Protein AF-0000000072894619 (afdb_homodimer)

Organism: NCBI:txid35525

pLDDT: mean 92.68, std 4.99, range [71.75, 98.5]

Radius of gyration: 17.22 Å; Cα contacts (8 Å, |Δi|>4): 336; chains: 2; bounding box: 28×48×36 Å

Structure (mmCIF, N/CA/C/O backbone):
data_AF-0000000072894619-model_v1
#
loop_
_entity.id
_entity.type
_entity.pdbx_description
1 polymer "tetraacyldisaccharide 4'-kinase"
#
loop_
_atom_site.group_PDB
_atom_site.id
_atom_site.type_symbol
_atom_site.label_atom_id
_atom_site.label_alt_id
_atom_site.label_comp_id
_atom_site.label_asym_id
_atom_site.label_entity_id
_atom_site.label_seq_id
_atom_site.pdbx_PDB_ins_code
_atom_site.Cartn_x
_atom_site.Cartn_y
_atom_site.Cartn_z
_atom_site.occupancy
_atom_site.B_iso_or_equiv
_atom_site.auth_seq_id
_atom_site.auth_comp_id
_atom_site.auth_asym_id
_atom_site.auth_atom_id
_atom_site.pdbx_PDB_model_num
ATOM 1 N N . PHE A 1 1 ? 11.273 -4.18 -2.895 1 85.06 1 PHE A N 1
ATOM 2 C CA . PHE A 1 1 ? 11.633 -4.281 -4.305 1 85.06 1 PHE A CA 1
ATOM 3 C C . PHE A 1 1 ? 12.164 -2.947 -4.824 1 85.06 1 PHE A C 1
ATOM 5 O O . PHE A 1 1 ? 11.719 -1.886 -4.383 1 85.06 1 PHE A O 1
ATOM 12 N N . PRO A 1 2 ? 13.117 -3.053 -5.668 1 89.06 2 PRO A N 1
ATOM 13 C CA . PRO A 1 2 ? 13.602 -1.795 -6.246 1 89.06 2 PRO A CA 1
ATOM 14 C C . PRO A 1 2 ? 12.609 -1.169 -7.219 1 89.06 2 PRO A C 1
ATOM 16 O O . PRO A 1 2 ? 11.75 -1.868 -7.762 1 89.06 2 PRO A O 1
ATOM 19 N N . PRO A 1 3 ? 12.742 0.187 -7.297 1 90.06 3 PRO A N 1
ATOM 20 C CA . PRO A 1 3 ? 11.898 0.833 -8.312 1 90.06 3 PRO A CA 1
ATOM 21 C C . PRO A 1 3 ? 12.07 0.217 -9.695 1 90.06 3 PRO A C 1
ATOM 23 O O . PRO A 1 3 ? 13.18 -0.141 -10.086 1 90.06 3 PRO A O 1
ATOM 26 N N . GLY A 1 4 ? 10.961 0.041 -10.352 1 94.06 4 GLY A N 1
ATOM 27 C CA . GLY A 1 4 ? 11 -0.5 -11.703 1 94.06 4 GLY A CA 1
ATOM 28 C C . GLY A 1 4 ? 10.953 -2.016 -11.734 1 94.06 4 GLY A C 1
ATOM 29 O O . GLY A 1 4 ? 10.945 -2.617 -12.812 1 94.06 4 GLY A O 1
ATOM 30 N N . GLN A 1 5 ? 10.914 -2.611 -10.625 1 95.25 5 GLN A N 1
ATOM 31 C CA . GLN A 1 5 ? 10.867 -4.066 -10.555 1 95.25 5 GLN A CA 1
ATOM 32 C C . GLN A 1 5 ? 9.656 -4.621 -11.305 1 95.25 5 GLN A C 1
ATOM 34 O O . GLN A 1 5 ? 8.523 -4.207 -11.055 1 95.25 5 GLN A O 1
ATOM 39 N N . ALA A 1 6 ? 9.953 -5.504 -12.25 1 97.69 6 ALA A N 1
ATOM 40 C CA . ALA A 1 6 ? 8.875 -6.262 -12.891 1 97.69 6 ALA A CA 1
ATOM 41 C C . ALA A 1 6 ? 8.422 -7.426 -12.016 1 97.69 6 ALA A C 1
ATOM 43 O O . ALA A 1 6 ? 9.25 -8.102 -11.398 1 97.69 6 ALA A O 1
ATOM 44 N N . LEU A 1 7 ? 7.117 -7.633 -11.922 1 98.19 7 LEU A N 1
ATOM 45 C CA . LEU A 1 7 ? 6.586 -8.727 -11.125 1 98.19 7 LEU A CA 1
ATOM 46 C C . LEU A 1 7 ? 5.215 -9.156 -11.641 1 98.19 7 LEU A C 1
ATOM 48 O O . LEU A 1 7 ? 4.539 -8.391 -12.328 1 98.19 7 LEU A O 1
ATOM 52 N N . HIS A 1 8 ? 4.855 -10.391 -11.422 1 98.44 8 HIS A N 1
ATOM 53 C CA . HIS A 1 8 ? 3.48 -10.828 -11.625 1 98.44 8 HIS A CA 1
ATOM 54 C C . HIS A 1 8 ? 2.578 -10.352 -10.492 1 98.44 8 HIS A C 1
ATOM 56 O O . HIS A 1 8 ? 2.914 -10.516 -9.312 1 98.44 8 HIS A O 1
ATOM 62 N N . ALA A 1 9 ? 1.488 -9.742 -10.914 1 98.31 9 ALA A N 1
ATOM 63 C CA . ALA A 1 9 ? 0.519 -9.273 -9.93 1 98.31 9 ALA A CA 1
ATOM 64 C C . ALA A 1 9 ? -0.768 -10.086 -9.992 1 98.31 9 ALA A C 1
ATOM 66 O O . ALA A 1 9 ? -1.441 -10.117 -11.023 1 98.31 9 ALA A O 1
ATOM 67 N N . VAL A 1 10 ? -1.109 -10.711 -8.891 1 97.06 10 VAL A N 1
ATOM 68 C CA . VAL A 1 10 ? -2.258 -11.609 -8.844 1 97.06 10 VAL A CA 1
ATOM 69 C C . VAL A 1 10 ? -3.336 -11.031 -7.934 1 97.06 10 VAL A C 1
ATOM 71 O O . VAL A 1 10 ? -3.062 -10.68 -6.781 1 97.06 10 VAL A O 1
ATOM 74 N N . ALA A 1 11 ? -4.504 -10.961 -8.477 1 96.31 11 ALA A N 1
ATOM 75 C CA . ALA A 1 11 ? -5.629 -10.445 -7.703 1 96.31 11 ALA A CA 1
ATOM 76 C C . ALA A 1 11 ? -6.902 -11.234 -7.996 1 96.31 11 ALA A C 1
ATOM 78 O O . ALA A 1 11 ? -7.41 -11.203 -9.117 1 96.31 11 ALA A O 1
ATOM 79 N N . GLY A 1 12 ? -7.324 -11.953 -6.996 1 94.19 12 GLY A N 1
ATOM 80 C CA . GLY A 1 12 ? -8.609 -12.641 -7.055 1 94.19 12 GLY A CA 1
ATOM 81 C C . GLY A 1 12 ? -9.688 -11.961 -6.238 1 94.19 12 GLY A C 1
ATOM 82 O O . GLY A 1 12 ? -10.305 -12.578 -5.371 1 94.19 12 GLY A O 1
ATOM 83 N N . ILE A 1 13 ? -9.844 -10.648 -6.426 1 91.75 13 ILE A N 1
ATOM 84 C CA . ILE A 1 13 ? -10.797 -9.828 -5.68 1 91.75 13 ILE A CA 1
ATOM 85 C C . ILE A 1 13 ? -11.742 -9.125 -6.648 1 91.75 13 ILE A C 1
ATOM 87 O O . ILE A 1 13 ? -11.578 -9.219 -7.867 1 91.75 13 ILE A O 1
ATOM 91 N N . GLY A 1 14 ? -12.82 -8.461 -6.129 1 88.88 14 GLY A N 1
ATOM 92 C CA . GLY A 1 14 ? -13.859 -7.828 -6.918 1 88.88 14 GLY A CA 1
ATOM 93 C C . GLY A 1 14 ? -13.344 -6.719 -7.812 1 88.88 14 GLY A C 1
ATOM 94 O O . GLY A 1 14 ? -13.852 -6.516 -8.922 1 88.88 14 GLY A O 1
ATOM 95 N N . ASN A 1 15 ? -12.422 -5.914 -7.414 1 90.06 15 ASN A N 1
ATOM 96 C CA . ASN A 1 15 ? -11.836 -4.836 -8.203 1 90.06 15 ASN A CA 1
ATOM 97 C C . ASN A 1 15 ? -10.312 -4.941 -8.258 1 90.06 15 ASN A C 1
ATOM 99 O O . ASN A 1 15 ? -9.609 -4.184 -7.586 1 90.06 15 ASN A O 1
ATOM 103 N N . PRO A 1 16 ? -9.867 -5.773 -9.195 1 95.25 16 PRO A N 1
ATOM 104 C CA . PRO A 1 16 ? -8.422 -6.027 -9.211 1 95.25 16 PRO A CA 1
ATOM 105 C C . PRO A 1 16 ? -7.617 -4.836 -9.727 1 95.25 16 PRO A C 1
ATOM 107 O O . PRO A 1 16 ? -6.418 -4.734 -9.453 1 95.25 16 PRO A O 1
ATOM 110 N N . GLN A 1 17 ? -8.266 -3.951 -10.453 1 94.38 17 GLN A N 1
ATOM 111 C CA . GLN A 1 17 ? -7.559 -2.828 -11.062 1 94.38 17 GLN A CA 1
ATOM 112 C C . GLN A 1 17 ? -6.941 -1.928 -9.992 1 94.38 17 GLN A C 1
ATOM 114 O O . GLN A 1 17 ? -5.848 -1.39 -10.18 1 94.38 17 GLN A O 1
ATOM 119 N N . ARG A 1 18 ? -7.633 -1.787 -8.93 1 92.06 18 ARG A N 1
ATOM 120 C CA . ARG A 1 18 ? -7.117 -0.972 -7.836 1 92.06 18 ARG A CA 1
ATOM 121 C C . ARG A 1 18 ? -5.809 -1.541 -7.301 1 92.06 18 ARG A C 1
ATOM 123 O O . ARG A 1 18 ? -4.887 -0.791 -6.969 1 92.06 18 ARG A O 1
ATOM 130 N N . PHE A 1 19 ? -5.746 -2.779 -7.27 1 95.62 19 PHE A N 1
ATOM 131 C CA . PHE A 1 19 ? -4.535 -3.438 -6.793 1 95.62 19 PHE A CA 1
ATOM 132 C C . PHE A 1 19 ? -3.377 -3.203 -7.758 1 95.62 19 PHE A C 1
ATOM 134 O O . PHE A 1 19 ? -2.283 -2.814 -7.34 1 95.62 19 PHE A O 1
ATOM 141 N N . PHE A 1 20 ? -3.646 -3.33 -8.992 1 97.62 20 PHE A N 1
ATOM 142 C CA . PHE A 1 20 ? -2.6 -3.156 -9.992 1 97.62 20 PHE A CA 1
ATOM 143 C C . PHE A 1 20 ? -2.129 -1.707 -10.031 1 97.62 20 PHE A C 1
ATOM 145 O O . PHE A 1 20 ? -0.928 -1.442 -10.133 1 97.62 20 PHE A O 1
ATOM 152 N N . THR A 1 21 ? -3.066 -0.857 -9.891 1 95.19 21 THR A N 1
ATOM 153 C CA . THR A 1 21 ? -2.738 0.564 -9.859 1 95.19 21 THR A CA 1
ATOM 154 C C . THR A 1 21 ? -1.879 0.896 -8.648 1 95.19 21 THR A C 1
ATOM 156 O O . THR A 1 21 ? -0.959 1.712 -8.734 1 95.19 21 THR A O 1
ATOM 159 N N . THR A 1 22 ? -2.211 0.271 -7.539 1 94.62 22 THR A N 1
ATOM 160 C CA . THR A 1 22 ? -1.423 0.469 -6.328 1 94.62 22 THR A CA 1
ATOM 161 C C . THR A 1 22 ? 0.026 0.043 -6.551 1 94.62 22 THR A C 1
ATOM 163 O O . THR A 1 22 ? 0.954 0.771 -6.188 1 94.62 22 THR A O 1
ATOM 166 N N . LEU A 1 23 ? 0.194 -1.026 -7.195 1 96.56 23 LEU A N 1
ATOM 167 C CA . LEU A 1 23 ? 1.541 -1.522 -7.453 1 96.56 23 LEU A CA 1
ATOM 168 C C . LEU A 1 23 ? 2.297 -0.582 -8.383 1 96.56 23 LEU A C 1
ATOM 170 O O . LEU A 1 23 ? 3.49 -0.339 -8.195 1 96.56 23 LEU A O 1
ATOM 174 N N . GLU A 1 24 ? 1.625 -0.014 -9.32 1 95.38 24 GLU A N 1
ATOM 175 C CA . GLU A 1 24 ? 2.232 0.958 -10.227 1 95.38 24 GLU A CA 1
ATOM 176 C C . GLU A 1 24 ? 2.643 2.225 -9.484 1 95.38 24 GLU A C 1
ATOM 178 O O . GLU A 1 24 ? 3.719 2.773 -9.727 1 95.38 24 GLU A O 1
ATOM 183 N N . ALA A 1 25 ? 1.765 2.617 -8.594 1 91.75 25 ALA A N 1
ATOM 184 C CA . ALA A 1 25 ? 2.039 3.824 -7.82 1 91.75 25 ALA A CA 1
ATOM 185 C C . ALA A 1 25 ? 3.258 3.631 -6.922 1 91.75 25 ALA A C 1
ATOM 187 O O . ALA A 1 25 ? 3.938 4.598 -6.574 1 91.75 25 ALA A O 1
ATOM 188 N N . LEU A 1 26 ? 3.58 2.41 -6.57 1 91.12 26 LEU A N 1
ATOM 189 C CA . LEU A 1 26 ? 4.754 2.084 -5.77 1 91.12 26 LEU A CA 1
ATOM 190 C C . LEU A 1 26 ? 5.996 1.966 -6.645 1 91.12 26 LEU A C 1
ATOM 192 O O . LEU A 1 26 ? 7.059 1.555 -6.172 1 91.12 26 LEU A O 1
ATOM 196 N N . ASN A 1 27 ? 5.836 2.256 -7.926 1 92.38 27 ASN A N 1
ATOM 197 C CA . ASN A 1 27 ? 6.898 2.287 -8.922 1 92.38 27 ASN A CA 1
ATOM 198 C C . ASN A 1 27 ? 7.371 0.882 -9.281 1 92.38 27 ASN A C 1
ATOM 200 O O . ASN A 1 27 ? 8.562 0.656 -9.477 1 92.38 27 ASN A O 1
ATOM 204 N N . TRP A 1 28 ? 6.492 -0.033 -9.234 1 95.31 28 TRP A N 1
ATOM 205 C CA . TRP A 1 28 ? 6.734 -1.362 -9.789 1 95.31 28 TRP A CA 1
ATOM 206 C C . TRP A 1 28 ? 6.055 -1.521 -11.141 1 95.31 28 TRP A C 1
ATOM 208 O O . TRP A 1 28 ? 5.367 -0.611 -11.609 1 95.31 28 TRP A O 1
ATOM 218 N N . ARG A 1 29 ? 6.453 -2.592 -11.82 1 97.12 29 ARG A N 1
ATOM 219 C CA . ARG A 1 29 ? 5.875 -2.896 -13.125 1 97.12 29 ARG A CA 1
ATOM 220 C C . ARG A 1 29 ? 5.125 -4.223 -13.094 1 97.12 29 ARG A C 1
ATOM 222 O O . ARG A 1 29 ? 5.68 -5.266 -13.453 1 97.12 29 ARG A O 1
ATOM 229 N N . PRO A 1 30 ? 3.82 -4.137 -12.734 1 98.25 30 PRO A N 1
ATOM 230 C CA . PRO A 1 30 ? 3.051 -5.375 -12.586 1 98.25 30 PRO A CA 1
ATOM 231 C C . PRO A 1 30 ? 2.568 -5.926 -13.93 1 98.25 30 PRO A C 1
ATOM 233 O O . PRO A 1 30 ? 2.15 -5.164 -14.797 1 98.25 30 PRO A O 1
ATOM 236 N N . VAL A 1 31 ? 2.756 -7.207 -14.18 1 98.44 31 VAL A N 1
ATOM 237 C CA . VAL A 1 31 ? 2.002 -7.965 -15.172 1 98.44 31 VAL A CA 1
ATOM 238 C C . VAL A 1 31 ? 0.706 -8.484 -14.547 1 98.44 31 VAL A C 1
ATOM 240 O O . VAL A 1 31 ? 0.727 -9.414 -13.742 1 98.44 31 VAL A O 1
ATOM 243 N N . PRO A 1 32 ? -0.394 -7.91 -14.945 1 98.19 32 PRO A N 1
ATOM 244 C CA . PRO A 1 32 ? -1.63 -8.172 -14.203 1 98.19 32 PRO A CA 1
ATOM 245 C C . PRO A 1 32 ? -2.23 -9.539 -14.523 1 98.19 32 PRO A C 1
ATOM 247 O O . PRO A 1 32 ? -2.287 -9.938 -15.688 1 98.19 32 PRO A O 1
ATOM 250 N N . HIS A 1 33 ? -2.59 -10.211 -13.477 1 97.31 33 HIS A N 1
ATOM 251 C CA . HIS A 1 33 ? -3.359 -11.453 -13.523 1 97.31 33 HIS A CA 1
ATOM 252 C C . HIS A 1 33 ? -4.594 -11.367 -12.633 1 97.31 33 HIS A C 1
ATOM 254 O O . HIS A 1 33 ? -4.52 -11.625 -11.43 1 97.31 33 HIS A O 1
ATOM 260 N N . ALA A 1 34 ? -5.664 -11.094 -13.242 1 96.25 34 ALA A N 1
ATOM 261 C CA . ALA A 1 34 ? -6.934 -10.992 -12.523 1 96.25 34 ALA A CA 1
ATOM 262 C C . ALA A 1 34 ? -7.688 -12.32 -12.547 1 96.25 34 ALA A C 1
ATOM 264 O O . ALA A 1 34 ? -7.762 -12.984 -13.586 1 96.25 34 ALA A O 1
ATOM 265 N N . PHE A 1 35 ? -8.117 -12.711 -11.461 1 94.44 35 PHE A N 1
ATOM 266 C CA . PHE A 1 35 ? -8.969 -13.883 -11.312 1 94.44 35 PHE A CA 1
ATOM 267 C C . PHE A 1 35 ? -10.352 -13.484 -10.812 1 94.44 35 PHE A C 1
ATOM 269 O O . PHE A 1 35 ? -10.547 -12.367 -10.344 1 94.44 35 PHE A O 1
ATOM 276 N N . ALA A 1 36 ? -11.32 -14.422 -11.008 1 92.12 36 ALA A N 1
ATOM 277 C CA . ALA A 1 36 ? -12.656 -14.18 -10.461 1 92.12 36 ALA A CA 1
ATOM 278 C C . ALA A 1 36 ? -12.602 -14.008 -8.945 1 92.12 36 ALA A C 1
ATOM 280 O O . ALA A 1 36 ? -11.773 -14.625 -8.273 1 92.12 36 ALA A O 1
ATOM 281 N N . ASP A 1 37 ? -13.484 -13.062 -8.523 1 88.88 37 ASP A N 1
ATOM 282 C CA . ASP A 1 37 ? -13.547 -12.859 -7.078 1 88.88 37 ASP A CA 1
ATOM 283 C C . ASP A 1 37 ? -13.75 -14.18 -6.344 1 88.88 37 ASP A C 1
ATOM 285 O O . ASP A 1 37 ? -14.641 -14.961 -6.695 1 88.88 37 ASP A O 1
ATOM 289 N N . HIS A 1 38 ? -12.891 -14.477 -5.359 1 83.5 38 HIS A N 1
ATOM 290 C CA . HIS A 1 38 ? -12.93 -15.656 -4.508 1 83.5 38 HIS A CA 1
ATOM 291 C C . HIS A 1 38 ? -12.547 -16.906 -5.285 1 83.5 38 HIS A C 1
ATOM 293 O O . HIS A 1 38 ? -12.828 -18.031 -4.848 1 83.5 38 HIS A O 1
ATOM 299 N N . ALA A 1 39 ? -11.961 -16.672 -6.398 1 84 39 ALA A N 1
ATOM 300 C CA . ALA A 1 39 ? -11.492 -17.828 -7.156 1 84 39 ALA A CA 1
ATOM 301 C C . ALA A 1 39 ? -10.469 -18.641 -6.348 1 84 39 ALA A C 1
ATOM 303 O O . ALA A 1 39 ? -9.688 -18.062 -5.582 1 84 39 ALA A O 1
ATOM 304 N N . SER A 1 40 ? -10.625 -19.953 -6.398 1 82.5 40 SER A N 1
ATOM 305 C CA . SER A 1 40 ? -9.609 -20.844 -5.844 1 82.5 40 SER A CA 1
ATOM 306 C C . SER A 1 40 ? -8.609 -21.281 -6.906 1 82.5 40 SER A C 1
ATOM 308 O O . SER A 1 40 ? -8.992 -21.625 -8.023 1 82.5 40 SER A O 1
ATOM 310 N N . PHE A 1 41 ? -7.438 -20.953 -6.629 1 83.69 41 PHE A N 1
ATOM 311 C CA . PHE A 1 41 ? -6.387 -21.375 -7.543 1 83.69 41 PHE A CA 1
ATOM 312 C C . PHE A 1 41 ? -5.27 -22.094 -6.789 1 83.69 41 PHE A C 1
ATOM 314 O O . PHE A 1 41 ? -5.062 -21.844 -5.598 1 83.69 41 PHE A O 1
ATOM 321 N N . GLY A 1 42 ? -4.746 -23.078 -7.508 1 87.12 42 GLY A N 1
ATOM 322 C CA . GLY A 1 42 ? -3.588 -23.781 -6.973 1 87.12 42 GLY A CA 1
ATOM 323 C C . GLY A 1 42 ? -2.27 -23.234 -7.484 1 87.12 42 GLY A C 1
ATOM 324 O O . GLY A 1 42 ? -2.242 -22.203 -8.172 1 87.12 42 GLY A O 1
ATOM 325 N N . ALA A 1 43 ? -1.095 -23.859 -7.039 1 91 43 ALA A N 1
ATOM 326 C CA . ALA A 1 43 ? 0.256 -23.422 -7.387 1 91 43 ALA A CA 1
ATOM 327 C C . ALA A 1 43 ? 0.46 -23.438 -8.898 1 91 43 ALA A C 1
ATOM 329 O O . ALA A 1 43 ? 1.121 -22.547 -9.445 1 91 43 ALA A O 1
ATOM 330 N N . ALA A 1 44 ? -0.179 -24.359 -9.578 1 92.06 44 ALA A N 1
ATOM 331 C CA . ALA A 1 44 ? -0.003 -24.516 -11.023 1 92.06 44 ALA A CA 1
ATOM 332 C C . ALA A 1 44 ? -0.588 -23.312 -11.766 1 92.06 44 ALA A C 1
ATOM 334 O O . ALA A 1 44 ? -0.051 -22.891 -12.797 1 92.06 44 ALA A O 1
ATOM 335 N N . GLU A 1 45 ? -1.659 -22.781 -11.258 1 92.81 45 GLU A N 1
ATOM 336 C CA . GLU A 1 45 ? -2.338 -21.641 -11.891 1 92.81 45 GLU A CA 1
ATOM 337 C C . GLU A 1 45 ? -1.566 -20.344 -11.68 1 92.81 45 GLU A C 1
ATOM 339 O O . GLU A 1 45 ? -1.797 -19.359 -12.375 1 92.81 45 GLU A O 1
ATOM 344 N N . LEU A 1 46 ? -0.617 -20.406 -10.766 1 94.06 46 LEU A N 1
ATOM 345 C CA . LEU A 1 46 ? 0.119 -19.188 -10.422 1 94.06 46 LEU A CA 1
ATOM 346 C C . LEU A 1 46 ? 1.547 -19.25 -10.953 1 94.06 46 LEU A C 1
ATOM 348 O O . LEU A 1 46 ? 2.418 -18.516 -10.5 1 94.06 46 LEU A O 1
ATOM 352 N N . GLN A 1 47 ? 1.742 -2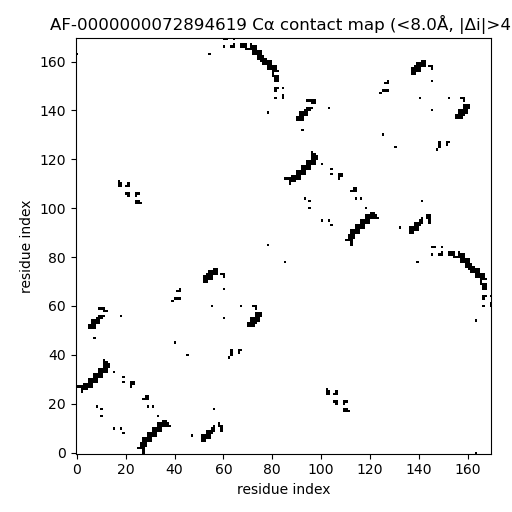0.172 -11.852 1 93.56 47 GLN A N 1
ATOM 353 C CA . GLN A 1 47 ? 3.016 -20.234 -12.562 1 93.56 47 GLN A CA 1
ATOM 354 C C . GLN A 1 47 ? 2.947 -19.484 -13.883 1 93.56 47 GLN A C 1
ATOM 356 O O . GLN A 1 47 ? 2.264 -19.922 -14.812 1 93.56 47 GLN A O 1
ATOM 361 N N . PHE A 1 48 ? 3.621 -18.375 -13.836 1 95.56 48 PHE A N 1
ATOM 362 C CA . PHE A 1 48 ? 3.574 -17.516 -15.016 1 95.56 48 PHE A CA 1
ATOM 363 C C . PHE A 1 48 ? 4.945 -17.438 -15.672 1 95.56 48 PHE A C 1
ATOM 365 O O . PHE A 1 48 ? 5.957 -17.766 -15.062 1 95.56 48 PHE A O 1
ATOM 372 N N . SER A 1 49 ? 4.883 -17.062 -17 1 95.38 49 SER A N 1
ATOM 373 C CA . SER A 1 49 ? 6.09 -16.766 -17.75 1 95.38 49 SER A CA 1
ATOM 374 C C . SER A 1 49 ? 6.117 -15.305 -18.188 1 95.38 49 SER A C 1
ATOM 376 O O . SER A 1 49 ? 5.082 -14.734 -18.547 1 95.38 49 SER A O 1
ATOM 378 N N . PRO A 1 50 ? 7.336 -14.703 -18.141 1 96.5 50 PRO A N 1
ATOM 379 C CA . PRO A 1 50 ? 8.625 -15.219 -17.672 1 96.5 50 PRO A CA 1
ATOM 380 C C . PRO A 1 50 ? 8.688 -15.359 -16.156 1 96.5 50 PRO A C 1
ATOM 382 O O . PRO A 1 50 ? 7.766 -14.938 -15.445 1 96.5 50 PRO A O 1
ATOM 385 N N . ALA A 1 51 ? 9.781 -16.016 -15.68 1 95.31 51 ALA A N 1
ATOM 386 C CA . ALA A 1 51 ? 9.945 -16.172 -14.234 1 95.31 51 ALA A CA 1
ATOM 387 C C . ALA A 1 51 ? 10.234 -14.836 -13.562 1 95.31 51 ALA A C 1
ATOM 389 O O . ALA A 1 51 ? 11.297 -14.25 -13.766 1 95.31 51 ALA A O 1
ATOM 390 N N . LEU A 1 52 ? 9.297 -14.281 -12.891 1 96.56 52 LEU A N 1
ATOM 391 C CA . LEU A 1 52 ? 9.359 -13.055 -12.094 1 96.56 52 LEU A CA 1
ATOM 392 C C . LEU A 1 52 ? 8.789 -13.281 -10.703 1 96.56 52 LEU A C 1
ATOM 394 O O . LEU A 1 52 ? 8.008 -14.211 -10.492 1 96.56 52 LEU A O 1
ATOM 398 N N . PRO A 1 53 ? 9.172 -12.445 -9.766 1 96.81 53 PRO A N 1
ATOM 399 C CA . PRO A 1 53 ? 8.469 -12.508 -8.477 1 96.81 53 PRO A CA 1
ATOM 400 C C . PRO A 1 53 ? 6.973 -12.266 -8.602 1 96.81 53 PRO A C 1
ATOM 402 O O . PRO A 1 53 ? 6.527 -11.625 -9.562 1 96.81 53 PRO A O 1
ATOM 405 N N . LEU A 1 54 ? 6.277 -12.82 -7.691 1 97.62 54 LEU A N 1
ATOM 406 C CA . LEU A 1 54 ? 4.824 -12.68 -7.664 1 97.62 54 LEU A CA 1
ATOM 407 C C . LEU A 1 54 ? 4.375 -11.898 -6.434 1 97.62 54 LEU A C 1
ATOM 409 O O . LEU A 1 54 ? 4.875 -12.125 -5.332 1 97.62 54 LEU A O 1
ATOM 413 N N . VAL A 1 55 ? 3.541 -10.875 -6.676 1 97.69 55 VAL A N 1
ATOM 414 C CA . VAL A 1 55 ? 2.891 -10.156 -5.59 1 97.69 55 VAL A CA 1
ATOM 415 C C . VAL A 1 55 ? 1.375 -10.289 -5.711 1 97.69 55 VAL A C 1
ATOM 417 O O . VAL A 1 55 ? 0.809 -10.062 -6.781 1 97.69 55 VAL A O 1
ATOM 420 N N . MET A 1 56 ? 0.761 -10.719 -4.699 1 96.75 56 MET A N 1
ATOM 421 C CA . MET A 1 56 ? -0.687 -10.906 -4.723 1 96.75 56 MET A CA 1
ATOM 422 C C . MET A 1 56 ? -1.354 -10.102 -3.613 1 96.75 56 MET A C 1
ATOM 424 O O . MET A 1 56 ? -0.674 -9.438 -2.828 1 96.75 56 MET A O 1
ATOM 428 N N . THR A 1 57 ? -2.676 -9.977 -3.619 1 94.88 57 THR A N 1
ATOM 429 C CA . THR A 1 57 ? -3.412 -9.359 -2.523 1 94.88 57 THR A CA 1
ATOM 430 C C . THR A 1 57 ? -3.287 -10.195 -1.249 1 94.88 57 THR A C 1
ATOM 432 O O . THR A 1 57 ? -3.002 -11.391 -1.31 1 94.88 57 THR A O 1
ATOM 435 N N . GLU A 1 58 ? -3.502 -9.539 -0.104 1 92.06 58 GLU A N 1
ATOM 436 C CA . GLU A 1 58 ? -3.488 -10.25 1.17 1 92.06 58 GLU A CA 1
ATOM 437 C C . GLU A 1 58 ? -4.555 -11.344 1.206 1 92.06 58 GLU A C 1
ATOM 439 O O . GLU A 1 58 ? -4.324 -12.43 1.742 1 92.06 58 GLU A O 1
ATOM 444 N N . LYS A 1 59 ? -5.711 -11.055 0.656 1 89.69 59 LYS A N 1
ATOM 445 C CA . LYS A 1 59 ? -6.809 -12.023 0.612 1 89.69 59 LYS A CA 1
ATOM 446 C C . LYS A 1 59 ? -6.406 -13.273 -0.158 1 89.69 59 LYS A C 1
ATOM 448 O O . LYS A 1 59 ? -6.816 -14.383 0.192 1 89.69 59 LYS A O 1
ATOM 453 N N . ASP A 1 60 ? -5.625 -13.086 -1.167 1 92.88 60 ASP A N 1
ATOM 454 C CA . ASP A 1 60 ? -5.199 -14.211 -1.992 1 92.88 60 ASP A CA 1
ATOM 455 C C . ASP A 1 60 ? -4.047 -14.977 -1.334 1 92.88 60 ASP A C 1
ATOM 457 O O . ASP A 1 60 ? -3.918 -16.188 -1.507 1 92.88 60 ASP A O 1
ATOM 461 N N . ALA A 1 61 ? -3.246 -14.328 -0.634 1 93.31 61 ALA A N 1
ATOM 462 C CA . ALA A 1 61 ? -2.133 -14.961 0.07 1 93.31 61 ALA A CA 1
ATOM 463 C C . ALA A 1 61 ? -2.639 -15.992 1.074 1 93.31 61 ALA A C 1
ATOM 465 O O . ALA A 1 61 ? -2.035 -17.062 1.237 1 93.31 61 ALA A O 1
ATOM 466 N N . VAL A 1 62 ? -3.717 -15.633 1.719 1 90.69 62 VAL A N 1
ATOM 467 C CA . VAL A 1 62 ? -4.309 -16.531 2.699 1 90.69 62 VAL A CA 1
ATOM 468 C C . VAL A 1 62 ? -4.684 -17.859 2.025 1 90.69 62 VAL A C 1
ATOM 470 O O . VAL A 1 62 ? -4.465 -18.922 2.586 1 90.69 62 VAL A O 1
ATOM 473 N N . LYS A 1 63 ? -5.098 -17.734 0.822 1 89.12 63 LYS A N 1
ATOM 474 C CA . LYS A 1 63 ? -5.531 -18.906 0.073 1 89.12 63 LYS A CA 1
ATOM 475 C C . LYS A 1 63 ? -4.332 -19.734 -0.388 1 89.12 63 LYS A C 1
ATOM 477 O O . LYS A 1 63 ? -4.469 -20.922 -0.685 1 89.12 63 LYS A O 1
ATOM 482 N N . CYS A 1 64 ? -3.199 -19.141 -0.462 1 91.06 64 CYS A N 1
ATOM 483 C CA . CYS A 1 64 ? -2.033 -19.797 -1.054 1 91.06 64 CYS A CA 1
ATOM 484 C C . CYS A 1 64 ? -1.09 -20.312 0.027 1 91.06 64 CYS A C 1
ATOM 486 O O . CYS A 1 64 ? -0.042 -20.891 -0.279 1 91.06 64 CYS A O 1
ATOM 488 N N . ARG A 1 65 ? -1.5 -20.219 1.237 1 88 65 ARG A N 1
ATOM 489 C CA . ARG A 1 65 ? -0.641 -20.547 2.371 1 88 65 ARG A CA 1
ATOM 490 C C . ARG A 1 65 ? -0.113 -21.969 2.258 1 88 65 ARG A C 1
ATOM 492 O O . ARG A 1 65 ? 1.049 -22.234 2.574 1 88 65 ARG A O 1
ATOM 499 N N . ALA A 1 66 ? -0.866 -22.828 1.784 1 88.31 66 ALA A N 1
ATOM 500 C CA . ALA A 1 66 ? -0.549 -24.266 1.794 1 88.31 66 ALA A CA 1
ATOM 501 C C . ALA A 1 66 ? 0.469 -24.609 0.71 1 88.31 66 ALA A C 1
ATOM 503 O O . ALA A 1 66 ? 1.125 -25.641 0.775 1 88.31 66 ALA A O 1
ATOM 504 N N . PHE A 1 67 ? 0.707 -23.734 -0.229 1 91.44 67 PHE A N 1
ATOM 505 C CA . PHE A 1 67 ? 1.555 -24.125 -1.35 1 91.44 67 PHE A CA 1
ATOM 506 C C . PHE A 1 67 ? 2.395 -22.938 -1.828 1 91.44 67 PHE A C 1
ATOM 508 O O . PHE A 1 67 ? 2.984 -22.984 -2.908 1 91.44 67 PHE A O 1
ATOM 515 N N . ALA A 1 68 ? 2.439 -21.953 -1.11 1 90.5 68 ALA A N 1
ATOM 516 C CA . ALA A 1 68 ? 3.156 -20.75 -1.515 1 90.5 68 ALA A CA 1
ATOM 517 C C . ALA A 1 68 ? 4.621 -21.062 -1.81 1 90.5 68 ALA A C 1
ATOM 519 O O . ALA A 1 68 ? 5.238 -21.891 -1.134 1 90.5 68 ALA A O 1
ATOM 520 N N . ALA A 1 69 ? 5.16 -20.359 -2.85 1 92.19 69 ALA A N 1
ATOM 521 C CA . ALA A 1 69 ? 6.566 -20.469 -3.221 1 92.19 69 ALA A CA 1
ATOM 522 C C . ALA A 1 69 ? 7.398 -19.375 -2.551 1 92.19 69 ALA A C 1
ATOM 524 O O . ALA A 1 69 ? 6.848 -18.406 -2.002 1 92.19 69 ALA A O 1
ATOM 525 N N . ALA A 1 70 ? 8.758 -19.5 -2.605 1 91.25 70 ALA A N 1
ATOM 526 C CA . ALA A 1 70 ? 9.688 -18.609 -1.92 1 91.25 70 ALA A CA 1
ATOM 527 C C . ALA A 1 70 ? 9.656 -17.203 -2.535 1 91.25 70 ALA A C 1
ATOM 529 O O . ALA A 1 70 ? 9.961 -16.219 -1.866 1 91.25 70 ALA A O 1
ATOM 530 N N . ASP A 1 71 ? 9.25 -17.094 -3.77 1 94.19 71 ASP A N 1
ATOM 531 C CA . ASP A 1 71 ? 9.258 -15.812 -4.453 1 94.19 71 ASP A CA 1
ATOM 532 C C . ASP A 1 71 ? 7.848 -15.242 -4.578 1 94.19 71 ASP A C 1
ATOM 534 O O . ASP A 1 71 ? 7.582 -14.422 -5.457 1 94.19 71 ASP A O 1
ATOM 538 N N . TRP A 1 72 ? 6.969 -15.742 -3.723 1 95.12 72 TRP A N 1
ATOM 539 C CA . TRP A 1 72 ? 5.613 -15.203 -3.648 1 95.12 72 TRP A CA 1
ATOM 540 C C . TRP A 1 72 ? 5.469 -14.25 -2.465 1 95.12 72 TRP A C 1
ATOM 542 O O . TRP A 1 72 ? 5.824 -14.602 -1.335 1 95.12 72 TRP A O 1
ATOM 552 N N . TRP A 1 73 ? 4.941 -13.172 -2.828 1 96.06 73 TRP A N 1
ATOM 553 C CA . TRP A 1 73 ? 4.75 -12.117 -1.832 1 96.06 73 TRP A CA 1
ATOM 554 C C . TRP A 1 73 ? 3.301 -11.648 -1.812 1 96.06 73 TRP A C 1
ATOM 556 O O . TRP A 1 73 ? 2.547 -11.891 -2.756 1 96.06 73 TRP A O 1
ATOM 566 N N . TYR A 1 74 ? 2.887 -11.125 -0.795 1 96.56 74 TYR A N 1
ATOM 567 C CA . TYR A 1 74 ? 1.644 -10.367 -0.786 1 96.56 74 TYR A CA 1
ATOM 568 C C . TYR A 1 74 ? 1.889 -8.93 -0.339 1 96.56 74 TYR A C 1
ATOM 570 O O . TYR A 1 74 ? 2.844 -8.648 0.39 1 96.56 74 TYR A O 1
ATOM 578 N N . LEU A 1 75 ? 1.125 -8 -0.817 1 95.88 75 LEU A N 1
ATOM 579 C CA . LEU A 1 75 ? 1.255 -6.59 -0.477 1 95.88 75 LEU A CA 1
ATOM 580 C C . LEU A 1 75 ? 0.452 -6.258 0.775 1 95.88 75 LEU A C 1
ATOM 582 O O . LEU A 1 75 ? -0.779 -6.316 0.762 1 95.88 75 LEU A O 1
ATOM 586 N N . ALA A 1 76 ? 1.125 -5.922 1.81 1 93.81 76 ALA A N 1
ATOM 587 C CA . ALA A 1 76 ? 0.482 -5.422 3.021 1 93.81 76 ALA A CA 1
ATOM 588 C C . ALA A 1 76 ? 0.396 -3.896 3.008 1 93.81 76 ALA A C 1
ATOM 590 O O . ALA A 1 76 ? 1.405 -3.213 2.818 1 93.81 76 ALA A O 1
ATOM 591 N N . VAL A 1 77 ? -0.836 -3.359 3.059 1 91.81 77 VAL A N 1
ATOM 592 C CA . VAL A 1 77 ? -1.062 -1.919 3.105 1 91.81 77 VAL A CA 1
ATOM 593 C C . VAL A 1 77 ? -1.896 -1.568 4.336 1 91.81 77 VAL A C 1
ATOM 595 O O . VAL A 1 77 ? -3.031 -2.027 4.477 1 91.81 77 VAL A O 1
ATOM 598 N N . ASP A 1 78 ? -1.309 -0.719 5.23 1 91.69 78 ASP A N 1
ATOM 599 C CA . ASP A 1 78 ? -1.982 -0.377 6.48 1 91.69 78 ASP A CA 1
ATOM 600 C C . ASP A 1 78 ? -1.761 1.09 6.84 1 91.69 78 ASP A C 1
ATOM 602 O O . ASP A 1 78 ? -0.664 1.622 6.652 1 91.69 78 ASP A O 1
ATOM 606 N N . ALA A 1 79 ? -2.863 1.691 7.23 1 93.81 79 ALA A N 1
ATOM 607 C CA . ALA A 1 79 ? -2.689 2.961 7.934 1 93.81 79 ALA A CA 1
ATOM 608 C C . ALA A 1 79 ? -2.375 2.732 9.406 1 93.81 79 ALA A C 1
ATOM 610 O O . ALA A 1 79 ? -3.148 2.09 10.125 1 93.81 79 ALA A O 1
ATOM 611 N N . VAL A 1 80 ? -1.193 3.211 9.836 1 94.12 80 VAL A N 1
ATOM 612 C CA . VAL A 1 80 ? -0.71 2.988 11.188 1 94.12 80 VAL A CA 1
ATOM 613 C C . VAL A 1 80 ? -0.642 4.316 11.945 1 94.12 80 VAL A C 1
ATOM 615 O O . VAL A 1 80 ? -0.164 5.316 11.406 1 94.12 80 VAL A O 1
ATOM 618 N N . PRO A 1 81 ? -1.125 4.324 13.211 1 93.62 81 PRO A N 1
ATOM 619 C CA . PRO A 1 81 ? -1.03 5.574 13.961 1 93.62 81 PRO A CA 1
ATOM 620 C C . PRO A 1 81 ? 0.404 6.09 14.078 1 93.62 81 PRO A C 1
ATOM 622 O O . PRO A 1 81 ? 1.322 5.309 14.352 1 93.62 81 PRO A O 1
ATOM 625 N N . THR A 1 82 ? 0.543 7.332 13.883 1 89.62 82 THR A N 1
ATOM 626 C CA . THR A 1 82 ? 1.862 7.949 13.938 1 89.62 82 THR A CA 1
ATOM 627 C C . THR A 1 82 ? 2.377 8 15.375 1 89.62 82 THR A C 1
ATOM 629 O O . THR A 1 82 ? 3.586 7.934 15.609 1 89.62 82 THR A O 1
ATOM 632 N N . LEU A 1 83 ? 1.459 8.07 16.312 1 82.75 83 LEU A N 1
ATOM 633 C CA . LEU A 1 83 ? 1.833 8.133 17.719 1 82.75 83 LEU A CA 1
ATOM 634 C C . LEU A 1 83 ? 2.613 6.895 18.141 1 82.75 83 LEU A C 1
ATOM 636 O O . LEU A 1 83 ? 3.416 6.938 19.078 1 82.75 83 LEU A O 1
ATOM 640 N N . GLY A 1 84 ? 2.475 5.844 17.406 1 72.19 84 GLY A N 1
ATOM 641 C CA . GLY A 1 84 ? 3.197 4.625 17.719 1 72.19 84 GLY A CA 1
ATOM 642 C C . GLY A 1 84 ? 4.562 4.547 17.062 1 72.19 84 GLY A C 1
ATOM 643 O O . GLY A 1 84 ? 5.242 3.521 17.156 1 72.19 84 GLY A O 1
ATOM 644 N N . PHE A 1 85 ? 4.883 5.57 16.359 1 72.44 85 PHE A N 1
ATOM 645 C CA . PHE A 1 85 ? 6.176 5.559 15.695 1 72.44 85 PHE A CA 1
ATOM 646 C C . PHE A 1 85 ? 7.293 5.926 16.672 1 72.44 85 PHE A C 1
ATOM 648 O O . PHE A 1 85 ? 7.102 6.766 17.547 1 72.44 85 PHE A O 1
ATOM 655 N N . PHE B 1 1 ? -9.445 2.373 7.227 1 85.56 1 PHE B N 1
ATOM 656 C CA . PHE B 1 1 ? -10.422 3.387 6.84 1 85.56 1 PHE B CA 1
ATOM 657 C C . PHE B 1 1 ? -11.445 2.811 5.871 1 85.56 1 PHE B C 1
ATOM 659 O O . PHE B 1 1 ? -11.125 1.932 5.07 1 85.56 1 PHE B O 1
ATOM 666 N N . PRO B 1 2 ? -12.641 3.264 6.035 1 89.19 2 PRO B N 1
ATOM 667 C CA . PRO B 1 2 ? -13.641 2.785 5.078 1 89.19 2 PRO B CA 1
ATOM 668 C C . PRO B 1 2 ? -13.438 3.359 3.678 1 89.19 2 PRO B C 1
ATOM 670 O O . PRO B 1 2 ? -12.805 4.41 3.521 1 89.19 2 PRO B O 1
ATOM 673 N N . PRO B 1 3 ? -13.93 2.537 2.699 1 90.19 3 PRO B N 1
ATOM 674 C CA . PRO B 1 3 ? -13.875 3.084 1.343 1 90.19 3 PRO B CA 1
ATOM 675 C C . PRO B 1 3 ? -14.539 4.457 1.234 1 90.19 3 PRO B C 1
ATOM 677 O O . PRO B 1 3 ? -15.57 4.699 1.86 1 90.19 3 PRO B O 1
ATOM 680 N N . GLY B 1 4 ? -13.875 5.328 0.522 1 94.25 4 GLY B N 1
ATOM 681 C CA . GLY B 1 4 ? -14.422 6.656 0.312 1 94.25 4 GLY B CA 1
ATOM 682 C C . GLY B 1 4 ? -14.031 7.645 1.394 1 94.25 4 GLY B C 1
ATOM 683 O O . GLY B 1 4 ? -14.398 8.82 1.333 1 94.25 4 GLY B O 1
ATOM 684 N N . GLN B 1 5 ? -13.312 7.195 2.33 1 95.38 5 GLN B N 1
ATOM 685 C CA . GLN B 1 5 ? -12.883 8.062 3.42 1 95.38 5 GLN B CA 1
ATOM 686 C C . GLN B 1 5 ? -12.102 9.258 2.893 1 95.38 5 GLN B C 1
ATOM 688 O O . GLN B 1 5 ? -11.125 9.094 2.158 1 95.38 5 GLN B O 1
ATOM 693 N N . ALA B 1 6 ? -12.586 10.445 3.238 1 97.75 6 ALA B N 1
ATOM 694 C CA . ALA B 1 6 ? -11.805 11.656 2.977 1 97.75 6 ALA B CA 1
ATOM 695 C C . ALA B 1 6 ? -10.719 11.844 4.023 1 97.75 6 ALA B C 1
ATOM 697 O O . ALA B 1 6 ? -10.945 11.609 5.215 1 97.75 6 ALA B O 1
ATOM 698 N N . LEU B 1 7 ? -9.523 12.234 3.582 1 98.19 7 LEU B N 1
ATOM 699 C CA . LEU B 1 7 ? -8.414 12.453 4.504 1 98.19 7 LEU B CA 1
ATOM 700 C C . LEU B 1 7 ? -7.41 13.438 3.916 1 98.19 7 LEU B C 1
ATOM 702 O O . LEU B 1 7 ? -7.367 13.633 2.699 1 98.19 7 LEU B O 1
ATOM 706 N N . HIS B 1 8 ? -6.707 14.141 4.762 1 98.44 8 HIS B N 1
ATOM 707 C CA . HIS B 1 8 ? -5.547 14.906 4.32 1 98.44 8 HIS B CA 1
ATOM 708 C C . HIS B 1 8 ? -4.355 13.992 4.059 1 98.44 8 HIS B C 1
ATOM 710 O O . HIS B 1 8 ? -4.023 13.141 4.887 1 98.44 8 HIS B O 1
ATOM 716 N N . ALA B 1 9 ? -3.797 14.188 2.875 1 98.38 9 ALA B N 1
ATOM 717 C CA . ALA B 1 9 ? -2.623 13.398 2.512 1 98.38 9 ALA B CA 1
ATOM 718 C C . ALA B 1 9 ? -1.371 14.266 2.459 1 98.38 9 ALA B C 1
ATOM 720 O O . ALA B 1 9 ? -1.301 15.219 1.674 1 98.38 9 ALA B O 1
ATOM 721 N N . VAL B 1 10 ? -0.388 13.93 3.271 1 97.12 10 VAL B N 1
ATOM 722 C CA . VAL B 1 10 ? 0.818 14.742 3.398 1 97.12 10 VAL B CA 1
ATOM 723 C C . VAL B 1 10 ? 2.021 13.961 2.867 1 97.12 10 VAL B C 1
ATOM 725 O O . VAL B 1 10 ? 2.262 12.828 3.275 1 97.12 10 VAL B O 1
ATOM 728 N N . ALA B 1 11 ? 2.717 14.609 1.995 1 96.38 11 ALA B N 1
ATOM 729 C CA . ALA B 1 11 ? 3.91 13.992 1.427 1 96.38 11 ALA B CA 1
ATOM 730 C C . ALA B 1 11 ? 5.031 15.016 1.252 1 96.38 11 ALA B C 1
ATOM 732 O O . ALA B 1 11 ? 4.906 15.953 0.46 1 96.38 11 ALA B O 1
ATOM 733 N N . GLY B 1 12 ? 6.051 14.828 2.049 1 94.31 12 GLY B N 1
ATOM 734 C CA . GLY B 1 12 ? 7.266 15.609 1.906 1 94.31 12 GLY B CA 1
ATOM 735 C C . GLY B 1 12 ? 8.398 14.844 1.256 1 94.31 12 GLY B C 1
ATOM 736 O O . GLY B 1 12 ? 9.492 14.742 1.818 1 94.31 12 GLY B O 1
ATOM 737 N N . ILE B 1 13 ? 8.117 14.188 0.129 1 91.94 13 ILE B N 1
ATOM 738 C CA . ILE B 1 13 ? 9.07 13.352 -0.589 1 91.94 13 ILE B CA 1
ATOM 739 C C . ILE B 1 13 ? 9.234 13.859 -2.02 1 91.94 13 ILE B C 1
ATOM 741 O O . ILE B 1 13 ? 8.523 14.773 -2.441 1 91.94 13 ILE B O 1
ATOM 745 N N . GLY B 1 14 ? 10.227 13.336 -2.795 1 88.94 14 GLY B N 1
ATOM 746 C CA . GLY B 1 14 ? 10.57 13.773 -4.137 1 88.94 14 GLY B CA 1
ATOM 747 C C . GLY B 1 14 ? 9.43 13.617 -5.129 1 88.94 14 GLY B C 1
ATOM 748 O O . GLY B 1 14 ? 9.281 14.438 -6.043 1 88.94 14 GLY B O 1
ATOM 749 N N . ASN B 1 15 ? 8.641 12.594 -5.086 1 90.19 15 ASN B N 1
ATOM 750 C CA . ASN B 1 15 ? 7.504 12.367 -5.969 1 90.19 15 ASN B CA 1
ATOM 751 C C . ASN B 1 15 ? 6.227 12.102 -5.176 1 90.19 15 ASN B C 1
ATOM 753 O O . ASN B 1 15 ? 5.777 10.953 -5.082 1 90.19 15 ASN B O 1
ATOM 757 N N . PRO B 1 16 ? 5.598 13.203 -4.781 1 95.31 16 PRO B N 1
ATOM 758 C CA . PRO B 1 16 ? 4.441 13.023 -3.9 1 95.31 16 PRO B CA 1
ATOM 759 C C . PRO B 1 16 ? 3.225 12.461 -4.629 1 95.31 16 PRO B C 1
ATOM 761 O O . PRO B 1 16 ? 2.328 11.898 -3.994 1 95.31 16 PRO B O 1
ATOM 764 N N . GLN B 1 17 ? 3.191 12.602 -5.934 1 94.5 17 GLN B N 1
ATOM 765 C CA . GLN B 1 17 ? 2.027 12.18 -6.699 1 94.5 17 GLN B CA 1
ATOM 766 C C . GLN B 1 17 ? 1.809 10.672 -6.57 1 94.5 17 GLN B C 1
ATOM 768 O O . GLN B 1 17 ? 0.668 10.203 -6.527 1 94.5 17 GLN B O 1
ATOM 773 N N . ARG B 1 18 ? 2.875 9.969 -6.52 1 92.12 18 ARG B N 1
ATOM 774 C CA . ARG B 1 18 ? 2.773 8.516 -6.363 1 92.12 18 ARG B CA 1
ATOM 775 C C . ARG B 1 18 ? 2.074 8.156 -5.059 1 92.12 18 ARG B C 1
ATOM 777 O O . ARG B 1 18 ? 1.275 7.219 -5.012 1 92.12 18 ARG B O 1
ATOM 784 N N . PHE B 1 19 ? 2.346 8.891 -4.09 1 95.62 19 PHE B N 1
ATOM 785 C CA . PHE B 1 19 ? 1.723 8.656 -2.793 1 95.62 19 PHE B CA 1
ATOM 786 C C . PHE B 1 19 ? 0.226 8.938 -2.854 1 95.62 19 PHE B C 1
ATOM 788 O O . PHE B 1 19 ? -0.584 8.117 -2.416 1 95.62 19 PHE B O 1
ATOM 795 N N . PHE B 1 20 ? -0.121 10 -3.469 1 97.69 20 PHE B N 1
ATOM 796 C CA . PHE B 1 20 ? -1.528 10.375 -3.553 1 97.69 20 PHE B CA 1
ATOM 797 C C . PHE B 1 20 ? -2.301 9.383 -4.414 1 97.69 20 PHE B C 1
ATOM 799 O O . PHE B 1 20 ? -3.42 8.992 -4.074 1 97.69 20 PHE B O 1
ATOM 806 N N . THR B 1 21 ? -1.65 8.969 -5.426 1 95.25 21 THR B N 1
ATOM 807 C CA . THR B 1 21 ? -2.26 7.98 -6.305 1 95.25 21 THR B CA 1
ATOM 808 C C . THR B 1 21 ? -2.473 6.66 -5.566 1 95.25 21 THR B C 1
ATOM 810 O O . THR B 1 21 ? -3.486 5.988 -5.766 1 95.25 21 THR B O 1
ATOM 813 N N . THR B 1 22 ? -1.513 6.305 -4.746 1 94.62 22 THR B N 1
ATOM 814 C CA . THR B 1 22 ? -1.636 5.09 -3.945 1 94.62 22 THR B CA 1
ATOM 815 C C . THR B 1 22 ? -2.855 5.168 -3.031 1 94.62 22 THR B C 1
ATOM 817 O O . THR B 1 22 ? -3.637 4.219 -2.949 1 94.62 22 THR B O 1
ATOM 820 N N . LEU B 1 23 ? -3.049 6.277 -2.459 1 96.62 23 LEU B N 1
ATOM 821 C CA . LEU B 1 23 ? -4.184 6.449 -1.558 1 96.62 23 LEU B CA 1
ATOM 822 C C . LEU B 1 23 ? -5.5 6.367 -2.32 1 96.62 23 LEU B C 1
ATOM 824 O O . LEU B 1 23 ? -6.469 5.781 -1.831 1 96.62 23 LEU B O 1
ATOM 828 N N . GLU B 1 24 ? -5.52 6.875 -3.496 1 95.44 24 GLU B N 1
ATOM 829 C CA . GLU B 1 24 ? -6.707 6.781 -4.344 1 95.44 24 GLU B CA 1
ATOM 830 C C . GLU B 1 24 ? -6.996 5.336 -4.73 1 95.44 24 GLU B C 1
ATOM 832 O O . GLU B 1 24 ? -8.156 4.906 -4.727 1 95.44 24 GLU B O 1
ATOM 837 N N . ALA B 1 25 ? -5.926 4.641 -5.031 1 91.88 25 ALA B N 1
ATOM 838 C CA . ALA B 1 25 ? -6.074 3.242 -5.426 1 91.88 25 ALA B CA 1
ATOM 839 C C . ALA B 1 25 ? -6.613 2.402 -4.273 1 91.88 25 ALA B C 1
ATOM 841 O O . ALA B 1 25 ? -7.254 1.37 -4.492 1 91.88 25 ALA B O 1
ATOM 842 N N . LEU B 1 26 ? -6.426 2.828 -3.059 1 91.25 26 LEU B N 1
ATOM 843 C CA . LEU B 1 26 ? -6.941 2.152 -1.872 1 91.25 26 LEU B CA 1
ATOM 844 C C . LEU B 1 26 ? -8.383 2.568 -1.593 1 91.25 26 LEU B C 1
ATOM 846 O O . LEU B 1 26 ? -8.938 2.221 -0.551 1 91.25 26 LEU B O 1
ATOM 850 N N . ASN B 1 27 ? -8.93 3.383 -2.48 1 92.44 27 ASN B N 1
ATOM 851 C CA . ASN B 1 27 ? -10.312 3.84 -2.455 1 92.44 27 ASN B CA 1
ATOM 852 C C . ASN B 1 27 ? -10.547 4.867 -1.35 1 92.44 27 ASN B C 1
ATOM 854 O O . ASN B 1 27 ? -11.586 4.852 -0.691 1 92.44 27 ASN B O 1
ATOM 858 N N . TRP B 1 28 ? -9.57 5.621 -1.075 1 95.38 28 TRP B N 1
ATOM 859 C CA . TRP B 1 28 ? -9.719 6.805 -0.231 1 95.38 28 TRP B CA 1
ATOM 860 C C . TRP B 1 28 ? -9.766 8.07 -1.075 1 95.38 28 TRP B C 1
ATOM 862 O O . TRP B 1 28 ? -9.656 8.016 -2.301 1 95.38 28 TRP B O 1
ATOM 872 N N . ARG B 1 29 ? -10.164 9.156 -0.414 1 97.25 29 ARG B N 1
ATOM 873 C CA . ARG B 1 29 ? -10.234 10.453 -1.078 1 97.25 29 ARG B CA 1
ATOM 874 C C . ARG B 1 29 ? -9.266 11.445 -0.446 1 97.25 29 ARG B C 1
ATOM 876 O O . ARG B 1 29 ? -9.656 12.234 0.417 1 97.25 29 ARG B O 1
ATOM 883 N N . PRO B 1 30 ? -8.016 11.43 -0.966 1 98.31 30 PRO B N 1
ATOM 884 C CA . PRO B 1 30 ? -6.996 12.289 -0.358 1 98.31 30 PRO B CA 1
ATOM 885 C C . PRO B 1 30 ? -7.102 13.742 -0.814 1 98.31 30 PRO B C 1
ATOM 887 O O . PRO B 1 30 ? -7.352 14.008 -1.992 1 98.31 30 PRO B O 1
ATOM 890 N N . VAL B 1 31 ? -7.074 14.695 0.101 1 98.5 31 VAL B N 1
ATOM 891 C CA . V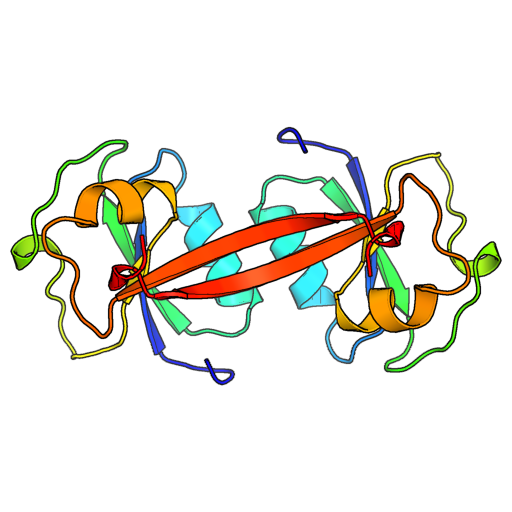AL B 1 31 ? -6.734 16.078 -0.172 1 98.5 31 VAL B CA 1
ATOM 892 C C . VAL B 1 31 ? -5.219 16.266 -0.131 1 98.5 31 VAL B C 1
ATOM 894 O O . VAL B 1 31 ? -4.613 16.25 0.944 1 98.5 31 VAL B O 1
ATOM 897 N N . PRO B 1 32 ? -4.605 16.469 -1.271 1 98.25 32 PRO B N 1
ATOM 898 C CA . PRO B 1 32 ? -3.146 16.375 -1.334 1 98.25 32 PRO B CA 1
ATOM 899 C C . PRO B 1 32 ? -2.461 17.625 -0.765 1 98.25 32 PRO B C 1
ATOM 901 O O . PRO B 1 32 ? -2.883 18.75 -1.044 1 98.25 32 PRO B O 1
ATOM 904 N N . HIS B 1 33 ? -1.492 17.375 0.045 1 97.38 33 HIS B N 1
ATOM 905 C CA . HIS B 1 33 ? -0.565 18.375 0.562 1 97.38 33 HIS B CA 1
ATOM 906 C C . HIS B 1 33 ? 0.883 17.953 0.313 1 97.38 33 HIS B C 1
ATOM 908 O O . HIS B 1 33 ? 1.47 17.219 1.107 1 97.38 33 HIS B O 1
ATOM 914 N N . ALA B 1 34 ? 1.418 18.5 -0.7 1 96.31 34 ALA B N 1
ATOM 915 C CA . ALA B 1 34 ? 2.805 18.219 -1.059 1 96.31 34 ALA B CA 1
ATOM 916 C C . ALA B 1 34 ? 3.752 19.25 -0.455 1 96.31 34 ALA B C 1
ATOM 918 O O . ALA B 1 34 ? 3.477 20.438 -0.488 1 96.31 34 ALA B O 1
ATOM 919 N N . PHE B 1 35 ? 4.742 18.781 0.139 1 94.56 35 PHE B N 1
ATOM 920 C CA . PHE B 1 35 ? 5.82 19.625 0.654 1 94.56 35 PHE B CA 1
ATOM 921 C C . PHE B 1 35 ? 7.125 19.344 -0.078 1 94.56 35 PHE B C 1
ATOM 923 O O . PHE B 1 35 ? 7.242 18.344 -0.789 1 94.56 35 PHE B O 1
ATOM 930 N N . ALA B 1 36 ? 8.078 20.312 0.058 1 92.38 36 ALA B N 1
ATOM 931 C CA . ALA B 1 36 ? 9.398 20.078 -0.52 1 92.38 36 ALA B CA 1
ATOM 932 C C . ALA B 1 36 ? 10.047 18.828 0.078 1 92.38 36 ALA B C 1
ATOM 934 O O . ALA B 1 36 ? 9.836 18.516 1.251 1 92.38 36 ALA B O 1
ATOM 935 N N . ASP B 1 37 ? 10.742 18.141 -0.854 1 89 37 ASP B N 1
ATOM 936 C CA . ASP B 1 37 ? 11.445 16.953 -0.374 1 89 37 ASP B CA 1
ATOM 937 C C . ASP B 1 37 ? 12.297 17.266 0.852 1 89 37 ASP B C 1
ATOM 939 O O . ASP B 1 37 ? 13.062 18.234 0.844 1 89 37 ASP B O 1
ATOM 943 N N . HIS B 1 38 ? 12.109 16.516 1.931 1 83.75 38 HIS B N 1
ATOM 944 C CA . HIS B 1 38 ? 12.844 16.625 3.188 1 83.75 38 HIS B CA 1
ATOM 945 C C . HIS B 1 38 ? 12.453 17.891 3.943 1 83.75 38 HIS B C 1
ATOM 947 O O . HIS B 1 38 ? 13.188 18.328 4.832 1 83.75 38 HIS B O 1
ATOM 953 N N . ALA B 1 39 ? 11.375 18.438 3.537 1 84.25 39 ALA B N 1
ATOM 954 C CA . ALA B 1 39 ? 10.906 19.609 4.273 1 84.25 39 ALA B CA 1
ATOM 955 C C . ALA B 1 39 ? 10.648 19.266 5.738 1 84.25 39 ALA B C 1
ATOM 957 O O . ALA B 1 39 ? 10.219 18.15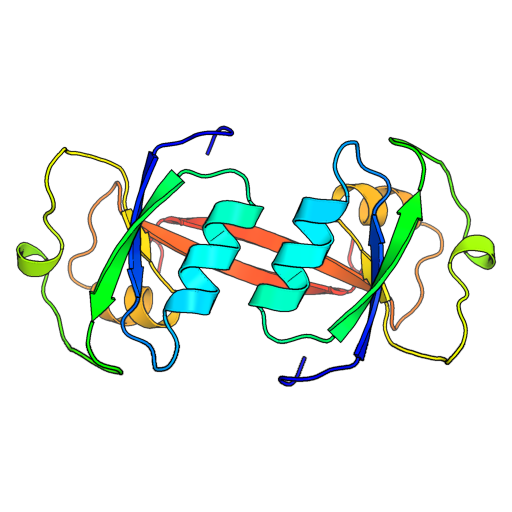6 6.059 1 84.25 39 ALA B O 1
ATOM 958 N N . SER B 1 40 ? 11.07 20.156 6.617 1 82.5 40 SER B N 1
ATOM 959 C CA . SER B 1 40 ? 10.711 20.062 8.031 1 82.5 40 SER B CA 1
ATOM 960 C C . SER B 1 40 ? 9.461 20.891 8.336 1 82.5 40 SER B C 1
ATOM 962 O O . SER B 1 40 ? 9.336 22.031 7.883 1 82.5 40 SER B O 1
ATOM 964 N N . PHE B 1 41 ? 8.547 20.203 8.82 1 83.75 41 PHE B N 1
ATOM 965 C CA . PHE B 1 41 ? 7.332 20.906 9.219 1 83.75 41 PHE B CA 1
ATOM 966 C C . PHE B 1 41 ? 6.938 20.531 10.641 1 83.75 41 PHE B C 1
ATOM 968 O O . PHE B 1 41 ? 7.277 19.438 11.125 1 83.75 41 PHE B O 1
ATOM 975 N N . GLY B 1 42 ? 6.395 21.547 11.273 1 87.12 42 GLY B N 1
ATOM 976 C CA . GLY B 1 42 ? 5.855 21.328 12.602 1 87.12 42 GLY B CA 1
ATOM 977 C C . GLY B 1 42 ? 4.367 21.031 12.602 1 87.12 42 GLY B C 1
ATOM 978 O O . GLY B 1 42 ? 3.758 20.891 11.539 1 87.12 42 GLY B O 1
ATOM 979 N N . ALA B 1 43 ? 3.744 20.797 13.852 1 91.06 43 ALA B N 1
ATOM 980 C CA . ALA B 1 43 ? 2.334 20.453 14.023 1 91.06 43 ALA B CA 1
ATOM 981 C C . ALA B 1 43 ? 1.43 21.516 13.43 1 91.06 43 ALA B C 1
ATOM 983 O O . ALA B 1 43 ? 0.394 21.203 12.836 1 91.06 43 ALA B O 1
ATOM 984 N N . ALA B 1 44 ? 1.864 22.766 13.484 1 92.06 44 ALA B N 1
ATOM 985 C CA . ALA B 1 44 ? 1.049 23.891 13.008 1 92.06 44 ALA B CA 1
ATOM 986 C C . ALA B 1 44 ? 0.884 23.828 11.492 1 92.06 44 ALA B C 1
ATOM 988 O O . ALA B 1 44 ? -0.168 24.203 10.961 1 92.06 44 ALA B O 1
ATOM 989 N N . GLU B 1 45 ? 1.892 23.391 10.805 1 92.81 45 GLU B N 1
ATOM 990 C CA . GLU B 1 45 ? 1.876 23.312 9.344 1 92.81 45 GLU B CA 1
ATOM 991 C C . GLU B 1 45 ? 1.014 22.156 8.859 1 92.81 45 GLU B C 1
ATOM 993 O O . GLU B 1 45 ? 0.625 22.109 7.691 1 92.81 45 GLU B O 1
ATOM 998 N N . LEU B 1 46 ? 0.671 21.281 9.789 1 94.12 46 LEU B N 1
ATOM 999 C CA . LEU B 1 46 ? -0.079 20.078 9.406 1 94.12 46 LEU B CA 1
ATOM 1000 C C . LEU B 1 46 ? -1.521 20.172 9.898 1 94.12 46 LEU B C 1
ATOM 1002 O O . LEU B 1 46 ? -2.215 19.156 9.977 1 94.12 46 LEU B O 1
ATOM 1006 N N . GLN B 1 47 ? -1.892 21.359 10.258 1 93.69 47 GLN B N 1
ATOM 1007 C CA . GLN B 1 47 ? -3.285 21.625 10.602 1 93.69 47 GLN B CA 1
ATOM 1008 C C . GLN B 1 47 ? -4.059 22.141 9.398 1 93.69 47 GLN B C 1
ATOM 1010 O O . GLN B 1 47 ? -3.832 23.266 8.945 1 93.69 47 GLN B O 1
ATOM 1015 N N . PHE B 1 48 ? -4.855 21.25 8.93 1 95.69 48 PHE B N 1
ATOM 1016 C CA . PHE B 1 48 ? -5.598 21.594 7.7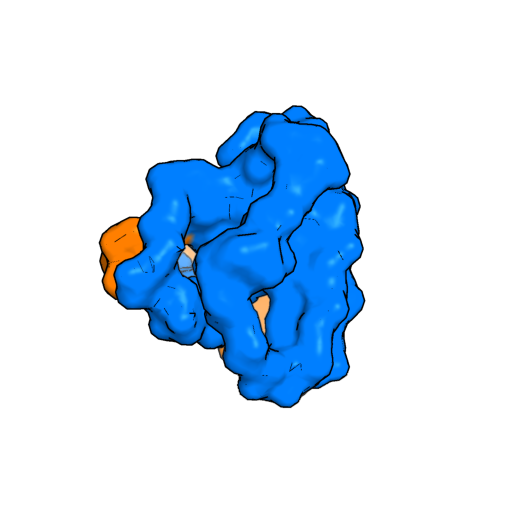19 1 95.69 48 PHE B CA 1
ATOM 1017 C C . PHE B 1 48 ? -7.09 21.688 8.008 1 95.69 48 PHE B C 1
ATOM 1019 O O . PHE B 1 48 ? -7.559 21.203 9.039 1 95.69 48 PHE B O 1
ATOM 1026 N N . SER B 1 49 ? -7.766 22.453 7.098 1 95.5 49 SER B N 1
ATOM 1027 C CA . SER B 1 49 ? -9.219 22.531 7.109 1 95.5 49 SER B CA 1
ATOM 1028 C C . SER B 1 49 ? -9.82 21.938 5.836 1 95.5 49 SER B C 1
ATOM 1030 O O . SER B 1 49 ? -9.258 22.109 4.75 1 95.5 49 SER B O 1
ATOM 1032 N N . PRO B 1 50 ? -10.945 21.219 6.004 1 96.69 50 PRO B N 1
ATOM 1033 C CA . PRO B 1 50 ? -11.68 20.875 7.223 1 96.69 50 PRO B CA 1
ATOM 1034 C C . PRO B 1 50 ? -10.961 19.828 8.07 1 96.69 50 PRO B C 1
ATOM 1036 O O . PRO B 1 50 ? -9.953 19.266 7.633 1 96.69 50 PRO B O 1
ATOM 1039 N N . ALA B 1 51 ? -11.5 19.625 9.32 1 95.38 51 ALA B N 1
ATOM 1040 C CA . ALA B 1 51 ? -10.898 18.609 10.188 1 95.38 51 ALA B CA 1
ATOM 1041 C C . ALA B 1 51 ? -11.148 17.203 9.656 1 95.38 51 ALA B C 1
ATOM 1043 O O . ALA B 1 51 ? -12.281 16.734 9.641 1 95.38 51 ALA B O 1
ATOM 1044 N N . LEU B 1 52 ? -10.172 16.578 9.109 1 96.69 52 LEU B N 1
ATOM 1045 C CA . LEU B 1 52 ? -10.148 15.211 8.609 1 96.69 52 LEU B CA 1
ATOM 1046 C C . LEU B 1 52 ? -8.93 14.461 9.141 1 96.69 52 LEU B C 1
ATOM 1048 O O . LEU B 1 52 ? -7.945 15.078 9.547 1 96.69 52 LEU B O 1
ATOM 1052 N N . PRO B 1 53 ? -9.008 13.141 9.148 1 96.88 53 PRO B N 1
ATOM 1053 C CA . PRO B 1 53 ? -7.781 12.398 9.453 1 96.88 53 PRO B CA 1
ATOM 1054 C C . PRO B 1 53 ? -6.645 12.703 8.484 1 96.88 53 PRO B C 1
ATOM 10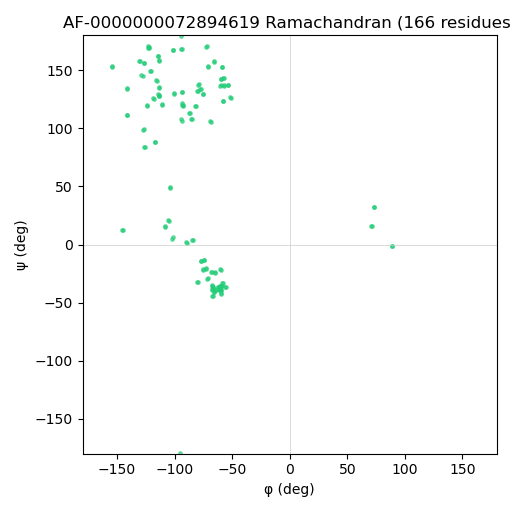56 O O . PRO B 1 53 ? -6.895 13.117 7.348 1 96.88 53 PRO B O 1
ATOM 1059 N N . LEU B 1 54 ? -5.484 12.555 8.984 1 97.69 54 LEU B N 1
ATOM 1060 C CA . LEU B 1 54 ? -4.289 12.797 8.188 1 97.69 54 LEU B CA 1
ATOM 1061 C C . LEU B 1 54 ? -3.508 11.508 7.961 1 97.69 54 LEU B C 1
ATOM 1063 O O . LEU B 1 54 ? -3.336 10.719 8.891 1 97.69 54 LEU B O 1
ATOM 1067 N N . VAL B 1 55 ? -3.191 11.25 6.691 1 97.75 55 VAL B N 1
ATOM 1068 C CA . VAL B 1 55 ? -2.297 10.156 6.344 1 97.75 55 VAL B CA 1
ATOM 1069 C C . VAL B 1 55 ? -1.05 10.703 5.648 1 97.75 55 VAL B C 1
ATOM 1071 O O . VAL B 1 55 ? -1.151 11.492 4.707 1 97.75 55 VAL B O 1
ATOM 1074 N N . MET B 1 56 ? 0.072 10.383 6.141 1 96.75 56 MET B N 1
ATOM 1075 C CA . MET B 1 56 ? 1.322 10.867 5.562 1 96.75 56 MET B CA 1
ATOM 1076 C C . MET B 1 56 ? 2.221 9.703 5.16 1 96.75 56 MET B C 1
ATOM 1078 O O . MET B 1 56 ? 1.868 8.539 5.367 1 96.75 56 MET B O 1
ATOM 1082 N N . THR B 1 57 ? 3.301 9.938 4.43 1 94.94 57 THR B N 1
ATOM 1083 C CA . THR B 1 57 ? 4.297 8.914 4.125 1 94.94 57 THR B CA 1
ATOM 1084 C C . THR B 1 57 ? 5.016 8.469 5.398 1 94.94 57 THR B C 1
ATOM 1086 O O . THR B 1 57 ? 5.039 9.195 6.395 1 94.94 57 THR B O 1
ATOM 1089 N N . GLU B 1 58 ? 5.586 7.262 5.355 1 92.25 58 GLU B N 1
ATOM 1090 C CA . GLU B 1 58 ? 6.371 6.766 6.48 1 92.25 58 GLU B CA 1
ATOM 1091 C C . GLU B 1 58 ? 7.555 7.688 6.777 1 92.25 58 GLU B C 1
ATOM 1093 O O . GLU B 1 58 ? 7.887 7.918 7.941 1 92.25 58 GLU B O 1
ATOM 1098 N N . LYS B 1 59 ? 8.195 8.211 5.738 1 89.88 59 LYS B N 1
ATOM 1099 C CA . LYS B 1 59 ? 9.336 9.117 5.891 1 89.88 59 LYS B CA 1
ATOM 1100 C C . LYS B 1 59 ? 8.93 10.375 6.648 1 89.88 59 LYS B C 1
ATOM 1102 O O . LYS B 1 59 ? 9.719 10.922 7.422 1 89.88 59 LYS B O 1
ATOM 1107 N N . ASP B 1 60 ? 7.723 10.812 6.414 1 92.94 60 ASP B N 1
ATOM 1108 C CA . ASP B 1 60 ? 7.238 12.023 7.066 1 92.94 60 ASP B CA 1
ATOM 1109 C C . ASP B 1 60 ? 6.785 11.734 8.5 1 92.94 60 ASP B C 1
ATOM 1111 O O . ASP B 1 60 ? 6.891 12.594 9.375 1 92.94 60 ASP B O 1
ATOM 1115 N N . ALA B 1 61 ? 6.297 10.602 8.75 1 93.44 61 ALA B N 1
ATOM 1116 C CA . ALA B 1 61 ? 5.863 10.211 10.086 1 93.44 61 ALA B CA 1
ATOM 1117 C C . ALA B 1 61 ? 7.027 10.242 11.07 1 93.44 61 ALA B C 1
ATOM 1119 O O . ALA B 1 61 ? 6.859 10.641 12.227 1 93.44 61 ALA B O 1
ATOM 1120 N N . VAL B 1 62 ? 8.148 9.805 10.57 1 90.88 62 VAL B N 1
ATOM 1121 C CA . VAL B 1 62 ? 9.344 9.789 11.414 1 90.88 62 VAL B CA 1
ATOM 1122 C C . VAL B 1 62 ? 9.656 11.211 11.891 1 90.88 62 VAL B C 1
ATOM 1124 O O . VAL B 1 62 ? 10.008 11.414 13.055 1 90.88 62 VAL B O 1
ATOM 1127 N N . LYS B 1 63 ? 9.398 12.125 11.039 1 89.19 63 LYS B N 1
ATOM 1128 C CA . LYS B 1 63 ? 9.688 13.523 11.352 1 89.19 63 LYS B CA 1
ATOM 1129 C C . LYS B 1 63 ? 8.664 14.094 12.328 1 89.19 63 LYS B C 1
ATOM 1131 O O . LYS B 1 63 ? 8.922 15.094 12.992 1 89.19 63 LYS B O 1
ATOM 1136 N N . CYS B 1 64 ? 7.535 13.5 12.414 1 91.25 64 CYS B N 1
ATOM 1137 C CA . CYS B 1 64 ? 6.43 14.062 13.18 1 91.25 64 CYS B CA 1
ATOM 1138 C C . CYS B 1 64 ? 6.285 13.359 14.531 1 91.25 64 CYS B C 1
ATOM 1140 O O . CYS B 1 64 ? 5.398 13.695 15.312 1 91.25 64 CYS B O 1
ATOM 1142 N N . ARG B 1 65 ? 7.184 12.492 14.812 1 88.12 65 ARG B N 1
ATOM 1143 C CA . ARG B 1 65 ? 7.09 11.648 16 1 88.12 65 ARG B CA 1
ATOM 1144 C C . ARG B 1 65 ? 6.938 12.5 17.266 1 88.12 65 ARG B C 1
ATOM 1146 O O . ARG B 1 65 ? 6.18 12.148 18.172 1 88.12 65 ARG B O 1
ATOM 1153 N N . ALA B 1 66 ? 7.559 13.57 17.312 1 88.56 66 ALA B N 1
ATOM 1154 C CA . ALA B 1 66 ? 7.648 14.375 18.531 1 88.56 66 ALA B CA 1
ATOM 1155 C C . ALA B 1 66 ? 6.355 15.141 18.781 1 88.56 66 ALA B C 1
ATOM 1157 O O . ALA B 1 66 ? 6.094 15.586 19.906 1 88.56 66 ALA B O 1
ATOM 1158 N N . PHE B 1 67 ? 5.484 15.242 17.812 1 91.69 67 PHE B N 1
ATOM 1159 C CA . PHE B 1 67 ? 4.328 16.109 17.984 1 91.69 67 PHE B CA 1
ATOM 1160 C C . PHE B 1 67 ? 3.1 15.531 17.297 1 91.69 67 PHE B C 1
ATOM 1162 O O . PHE B 1 67 ? 2.092 16.219 17.125 1 91.69 67 PHE B O 1
ATOM 1169 N N . ALA B 1 68 ? 3.172 14.359 16.922 1 90.62 68 ALA B N 1
ATOM 1170 C CA . ALA B 1 68 ? 2.076 13.734 16.188 1 90.62 68 ALA B CA 1
ATOM 1171 C C . ALA B 1 68 ? 0.78 13.781 17 1 90.62 68 ALA B C 1
ATOM 1173 O O . ALA B 1 68 ? 0.796 13.633 18.219 1 90.62 68 ALA B O 1
ATOM 1174 N N . ALA B 1 69 ? -0.345 13.984 16.25 1 92.31 69 ALA B N 1
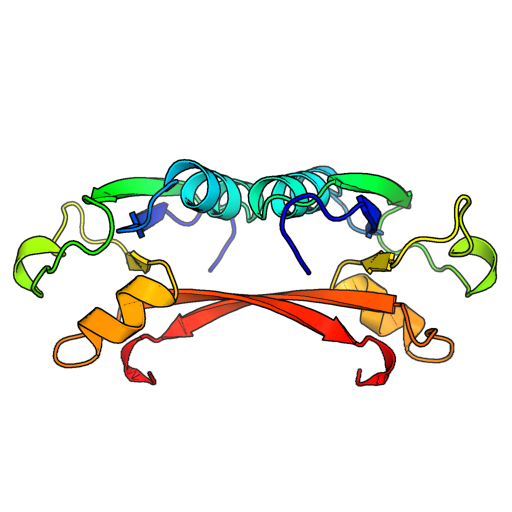ATOM 1175 C CA . ALA B 1 69 ? -1.679 13.977 16.844 1 92.31 69 ALA B CA 1
ATOM 1176 C C . ALA B 1 69 ? -2.314 12.594 16.766 1 92.31 69 ALA B C 1
ATOM 1178 O O . ALA B 1 69 ? -1.817 11.719 16.047 1 92.31 69 ALA B O 1
ATOM 1179 N N . ALA B 1 70 ? -3.459 12.375 17.5 1 91.44 70 ALA B N 1
ATOM 1180 C CA . ALA B 1 70 ? -4.121 11.078 17.594 1 91.44 70 ALA B CA 1
ATOM 1181 C C . ALA B 1 70 ? -4.734 10.664 16.266 1 91.44 70 ALA B C 1
ATOM 1183 O O . ALA B 1 70 ? -4.902 9.477 15.992 1 91.44 70 ALA B O 1
ATOM 1184 N N . ASP B 1 71 ? -5.023 11.617 15.406 1 94.25 71 ASP B N 1
ATOM 1185 C CA . ASP B 1 71 ? -5.68 11.305 14.141 1 94.25 71 ASP B CA 1
ATOM 1186 C C . ASP B 1 71 ? -4.695 11.391 12.977 1 94.25 71 ASP B C 1
ATOM 1188 O O . ASP B 1 71 ? -5.102 11.586 11.828 1 94.25 71 ASP B O 1
ATOM 1192 N N . TRP B 1 72 ? -3.42 11.289 13.32 1 95.19 72 TRP B N 1
ATOM 1193 C CA . TRP B 1 72 ? -2.379 11.227 12.297 1 95.19 72 TRP B CA 1
ATOM 1194 C C . TRP B 1 72 ? -1.917 9.789 12.078 1 95.19 72 TRP B C 1
ATOM 1196 O O . TRP B 1 72 ? -1.583 9.086 13.031 1 95.19 72 TRP B O 1
ATOM 1206 N N . TRP B 1 73 ? -1.927 9.5 10.859 1 96.06 73 TRP B N 1
ATOM 1207 C CA . TRP B 1 73 ? -1.544 8.148 10.453 1 96.06 73 TRP B CA 1
ATOM 1208 C C . TRP B 1 73 ? -0.435 8.188 9.406 1 96.06 73 TRP B C 1
ATOM 1210 O O . TRP B 1 73 ? -0.196 9.227 8.781 1 96.06 73 TRP B O 1
ATOM 1220 N N . TYR B 1 74 ? 0.288 7.211 9.297 1 96.56 74 TYR B N 1
ATOM 1221 C CA . TYR B 1 74 ? 1.148 7.031 8.133 1 96.56 74 TYR B CA 1
ATOM 1222 C C . TYR B 1 74 ? 0.808 5.742 7.395 1 96.56 74 TYR B C 1
ATOM 1224 O O . TYR B 1 74 ? 0.291 4.793 7.996 1 96.56 74 TYR B O 1
ATOM 1232 N N . LEU B 1 75 ? 0.987 5.711 6.113 1 95.94 75 LEU B N 1
ATOM 1233 C CA . LEU B 1 75 ? 0.699 4.539 5.289 1 95.94 75 LEU B CA 1
ATOM 1234 C C . LEU B 1 75 ? 1.898 3.6 5.242 1 95.94 75 LEU B C 1
ATOM 1236 O O . LEU B 1 75 ? 2.943 3.943 4.684 1 95.94 75 LEU B O 1
ATOM 1240 N N . ALA B 1 76 ? 1.741 2.459 5.816 1 93.88 76 ALA B N 1
ATOM 1241 C CA . ALA B 1 76 ? 2.748 1.407 5.707 1 93.88 76 ALA B CA 1
ATOM 1242 C C . ALA B 1 76 ? 2.449 0.48 4.535 1 93.88 76 ALA B C 1
ATOM 1244 O O . ALA B 1 76 ? 1.342 -0.05 4.418 1 93.88 76 ALA B O 1
ATOM 1245 N N . VAL B 1 77 ? 3.391 0.397 3.572 1 91.81 77 VAL B N 1
ATOM 1246 C CA . VAL B 1 77 ? 3.26 -0.487 2.418 1 91.81 77 VAL B CA 1
ATOM 1247 C C . VAL B 1 77 ? 4.465 -1.421 2.344 1 91.81 77 VAL B C 1
ATOM 1249 O O . VAL B 1 77 ? 5.605 -0.966 2.207 1 91.81 77 VAL B O 1
ATOM 1252 N N . ASP B 1 78 ? 4.195 -2.752 2.422 1 91.75 78 ASP B N 1
ATOM 1253 C CA . ASP B 1 78 ? 5.277 -3.732 2.438 1 91.75 78 ASP B CA 1
ATOM 1254 C C . ASP B 1 78 ? 4.91 -4.973 1.623 1 91.75 78 ASP B C 1
ATOM 1256 O O . ASP B 1 78 ? 3.768 -5.434 1.667 1 91.75 78 ASP B O 1
ATOM 1260 N N . ALA B 1 79 ? 5.879 -5.359 0.819 1 93.88 79 ALA B N 1
ATOM 1261 C CA . ALA B 1 79 ? 5.766 -6.715 0.287 1 93.88 79 ALA B CA 1
ATOM 1262 C C . ALA B 1 79 ? 6.27 -7.746 1.293 1 93.88 79 ALA B C 1
ATOM 1264 O O . ALA B 1 79 ? 7.426 -7.688 1.724 1 93.88 79 ALA B O 1
ATOM 1265 N N . VAL B 1 80 ? 5.352 -8.656 1.706 1 94.12 80 VAL B N 1
ATOM 1266 C CA . VAL B 1 80 ? 5.656 -9.641 2.74 1 94.12 80 VAL B CA 1
ATOM 1267 C C . VAL B 1 80 ? 5.641 -11.047 2.139 1 94.12 80 VAL B C 1
ATOM 1269 O O . VAL B 1 80 ? 4.734 -11.398 1.38 1 94.12 80 VAL B O 1
ATOM 1272 N N . PRO B 1 81 ? 6.676 -11.859 2.492 1 93.62 81 PRO B N 1
ATOM 1273 C CA . PRO B 1 81 ? 6.66 -13.227 1.965 1 93.62 81 PRO B CA 1
ATOM 1274 C C . PRO B 1 81 ? 5.391 -13.984 2.338 1 93.62 81 PRO B C 1
ATOM 1276 O O . PRO B 1 81 ? 4.941 -13.922 3.484 1 93.62 81 PRO B O 1
ATOM 1279 N N . THR B 1 82 ? 4.883 -14.664 1.401 1 89.69 82 THR B N 1
ATOM 1280 C CA . THR B 1 82 ? 3.654 -15.422 1.61 1 89.69 82 THR B CA 1
ATOM 1281 C C . THR B 1 82 ? 3.914 -16.641 2.486 1 89.69 82 THR B C 1
ATOM 1283 O O . THR B 1 82 ? 3.037 -17.078 3.238 1 89.69 82 THR B O 1
ATOM 1286 N N . LEU B 1 83 ? 5.113 -17.172 2.416 1 82.69 83 LEU B N 1
ATOM 1287 C CA . LEU B 1 83 ? 5.473 -18.344 3.203 1 82.69 83 LEU B CA 1
ATOM 1288 C C . LEU B 1 83 ? 5.324 -18.062 4.695 1 82.69 83 LEU B C 1
ATOM 1290 O O . LEU B 1 83 ? 5.078 -18.984 5.484 1 82.69 83 LEU B O 1
ATOM 1294 N N . GLY B 1 84 ? 5.344 -16.828 5.082 1 71.75 84 GLY B N 1
ATOM 1295 C CA . GLY B 1 84 ? 5.195 -16.484 6.484 1 71.75 84 GLY B CA 1
ATOM 1296 C C . GLY B 1 84 ? 3.752 -16.266 6.898 1 71.75 84 GLY B C 1
ATOM 1297 O O . GLY B 1 84 ? 3.477 -15.852 8.023 1 71.75 84 GLY B O 1
ATOM 1298 N N . PHE B 1 85 ? 2.9 -16.469 5.965 1 71.88 85 PHE B N 1
ATOM 1299 C CA . PHE B 1 85 ? 1.492 -16.25 6.277 1 71.88 85 PHE B CA 1
ATOM 1300 C C . PHE B 1 85 ? 0.907 -17.453 7.004 1 71.88 85 PHE B C 1
ATOM 1302 O O . PHE B 1 85 ? 1.266 -18.594 6.707 1 71.88 85 PHE B O 1
#

InterPro domains:
  IPR003758 Tetraacyldisaccharide 4'-kinase [PF02606] (5-80)
  IPR003758 Tetraacyldisaccharide 4'-kinase [PTHR42724] (5-78)

Solvent-accessible surface area (backbone atoms only — not comparable to full-atom values): 9424 Å² total; per-residue (Å²): 132,60,78,63,38,62,27,38,28,40,26,42,41,89,63,38,63,35,55,54,46,30,43,41,36,69,37,33,40,65,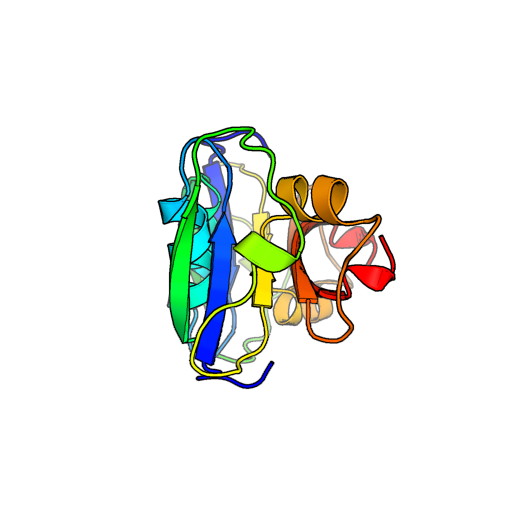47,82,41,77,43,56,60,76,54,85,67,58,67,75,77,69,64,64,85,74,91,55,43,33,38,25,37,54,78,48,35,64,69,32,44,88,62,50,50,93,58,28,27,15,50,47,76,42,80,39,59,26,68,77,95,130,61,78,62,39,63,27,37,28,41,26,42,41,90,63,38,64,34,56,55,48,30,43,40,37,70,36,34,40,65,48,82,41,75,43,56,59,74,56,86,68,59,65,75,77,69,64,64,86,72,93,55,45,33,38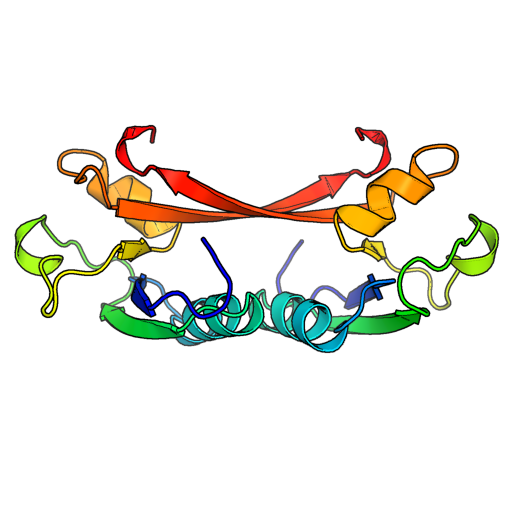,24,38,54,78,48,35,66,68,33,44,90,61,50,48,93,57,28,26,16,50,46,76,42,81,40,60,27,67,78,95

Sequence (170 aa):
FPPGQALHAVAGIGNPQRFFTTLEALNWRPVPHAFADHASFGAAELQFSPALPLVMTEKDAVKCRAFAAADWWYLAVDAVPTLGFFPPGQALHAVAGIGNPQRFFTTLEALNWRPVPHAFADHASFGAAELQFSPALPLVMTEKDAVKCRAFAAADWWYLAVDAVPTLGF

Foldseek 3Di:
DDAAAEEEEEEQAPDCVVVCVVCVVVRYHYDYDYHHRVDQDAPVVVDDPPDGAYEYAPVVCVRHVVPDDPRYYYDDDDDDDPVVD/DDAAAEEEEEEQAPDCVVVCVVCVVVRYHYDYDYHHRVDQDAPVVVDDPPDGAYEYAPVVCVRHVVPDDPRYYYDDDDDDDPVVD

Secondary structure (DSSP, 8-state):
--TT-EEEEEE-SS-HHHHHHHHHHTT-EEEEEE--TT----TGGG--SS---EEE-HHHHHHHTTT--TTEEEEEEEEEEGGG-/--TT-EEEEEE-SS-HHHHHHHHHHTT-EEEEEE--TT----GGGG--SS---EEE-HHHHHHHTTT--TTEEEEEEEEEEGGG-

Nearest PDB structures (foldseek):
  6lta-assembly1_A-2  TM=5.682E-01  e=3.841E-01  Streptomyces sp. Sp080513GE-23
  6th8-assembly1_A  TM=5.220E-01  e=5.002E-01  Thermus thermophilus
  2q5c-assembly1_A  TM=5.391E-01  e=3.397E+00  Clostridium acetobutylicum ATCC 824
  1gc0-assembly1_B  TM=4.395E-01  e=3.397E+00  Pseudomonas putida
  5tsu-assembly2_F  TM=4.140E-01  e=3.629E+00  Homo sapiens